Protein AF-A0A2S6R5A4-F1 (afdb_monomer)

Secondary structure (DSSP, 8-state):
-PPPP---GGGGTT----------THHHHHHHHHTT--PPPP-TTPPPPTTGGGGSS-----GGGB-TTSSBS--

Foldseek 3Di:
DDDDPPPDPVVVPPDDDDDDDDDDQVLVQVVCVVVVHPDDRDDPPDDDDPPPCVVPPDDPDDPVQADPVRHGPPD

Radius of gyration: 18.08 Å; Cα contacts (8 Å, |Δi|>4): 31; chains: 1; bounding box: 37×22×55 Å

Solvent-accessible surface area (backbone atoms only — not comparable to full-atom values): 5375 Å² total; per-residue (Å²): 138,79,82,75,76,83,72,62,70,71,76,56,66,88,66,83,85,88,85,87,75,84,87,57,38,64,61,60,43,51,50,34,60,77,67,73,50,92,67,79,85,61,49,84,88,61,83,74,60,91,76,53,70,72,77,52,89,72,83,86,68,55,79,92,53,38,39,98,88,67,43,55,75,73,124

pLDDT: mean 86.66, std 13.83, range [38.91, 97.0]

Sequence (75 aa):
MSGQAEQKFDDWIGTAREQRERIDSALPAGMSAALDRDDAPPKDGDQLPPCWHWMFFRDSTVQSELGVDGLPERG

Structure (mmCIF, N/CA/C/O backbone):
data_AF-A0A2S6R5A4-F1
#
_entry.id   AF-A0A2S6R5A4-F1
#
loop_
_atom_site.group_PDB
_atom_site.id
_atom_site.type_symbol
_atom_site.label_atom_id
_atom_site.label_alt_id
_atom_site.label_comp_id
_atom_site.label_asym_id
_atom_site.label_entity_id
_atom_site.label_seq_id
_atom_site.pdbx_PDB_ins_code
_atom_site.Cartn_x
_atom_site.Cartn_y
_atom_site.Cartn_z
_atom_site.occupancy
_atom_site.B_iso_or_equiv
_atom_site.auth_seq_id
_atom_site.auth_comp_id
_atom_site.auth_asym_id
_atom_site.auth_atom_id
_atom_site.pdbx_PDB_model_num
ATOM 1 N N . MET A 1 1 ? -5.544 -8.888 37.928 1.00 38.91 1 MET A N 1
ATOM 2 C CA . MET A 1 1 ? -5.912 -9.805 36.832 1.00 38.91 1 MET A CA 1
ATOM 3 C C . MET A 1 1 ? -7.251 -9.331 36.302 1.00 38.91 1 MET A C 1
ATOM 5 O O . MET A 1 1 ? -8.280 -9.701 36.846 1.00 38.91 1 MET A O 1
ATOM 9 N N . SER A 1 2 ? -7.223 -8.375 35.375 1.00 38.97 2 SER A N 1
ATOM 10 C CA . SER A 1 2 ? -8.429 -7.713 34.869 1.00 38.97 2 SER A CA 1
ATOM 11 C C . SER A 1 2 ? -8.942 -8.486 33.660 1.00 38.97 2 SER A C 1
ATOM 13 O O . SER A 1 2 ? -8.155 -8.804 32.772 1.00 38.97 2 SER A O 1
ATOM 15 N N . GLY A 1 3 ? -10.231 -8.831 33.684 1.00 48.50 3 GLY A N 1
ATOM 16 C CA . GLY A 1 3 ? -10.891 -9.653 32.675 1.00 48.50 3 GLY A CA 1
ATOM 17 C C . GLY A 1 3 ? -10.754 -9.058 31.280 1.00 48.50 3 GLY A C 1
ATOM 18 O O .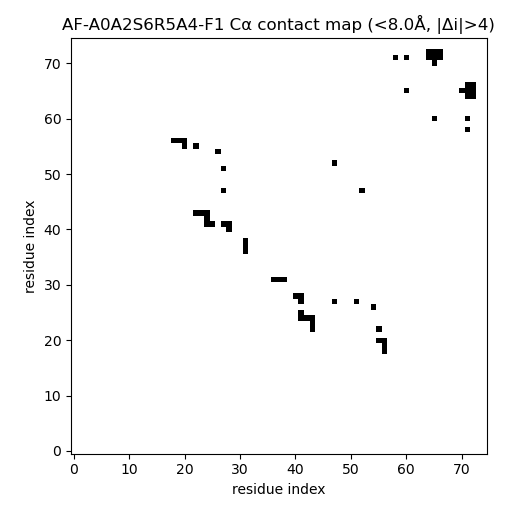 GLY A 1 3 ? -11.246 -7.963 31.015 1.00 48.50 3 GLY A O 1
ATOM 19 N N . GLN A 1 4 ? -10.086 -9.791 30.394 1.00 50.75 4 GLN A N 1
ATOM 20 C CA . GLN A 1 4 ? -10.254 -9.586 28.966 1.00 50.75 4 GLN A CA 1
ATOM 21 C C . GLN A 1 4 ? -11.676 -10.011 28.624 1.00 50.75 4 GLN A C 1
ATOM 23 O O . GLN A 1 4 ? -12.092 -11.124 28.943 1.00 50.75 4 GLN A O 1
ATOM 28 N N . ALA A 1 5 ? -12.424 -9.07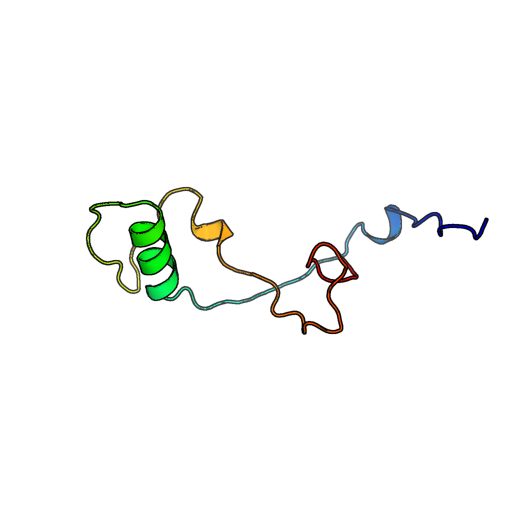2 28.050 1.00 52.81 5 ALA A N 1
ATOM 29 C CA . ALA A 1 5 ? -13.746 -9.306 27.512 1.00 52.81 5 ALA A CA 1
ATOM 30 C C . ALA A 1 5 ? -13.706 -10.543 26.610 1.00 52.81 5 ALA A C 1
ATOM 32 O O . ALA A 1 5 ? -12.936 -10.599 25.652 1.00 52.81 5 ALA A O 1
ATOM 33 N N . GLU A 1 6 ? -14.535 -11.524 26.937 1.00 52.66 6 GLU A N 1
ATOM 34 C CA . GLU A 1 6 ? -14.881 -12.625 26.053 1.00 52.66 6 GLU A CA 1
ATOM 35 C C . GLU A 1 6 ? -15.640 -11.999 24.872 1.00 52.66 6 GLU A C 1
ATOM 37 O O . GLU A 1 6 ? -16.854 -11.808 24.921 1.00 52.66 6 GLU A O 1
ATOM 42 N N . GLN A 1 7 ? -14.902 -11.513 23.867 1.00 61.88 7 GLN A N 1
ATOM 43 C CA . GLN A 1 7 ? -15.494 -10.954 22.656 1.00 61.88 7 GLN A CA 1
ATOM 44 C C . GLN A 1 7 ? -16.299 -12.067 21.989 1.00 61.88 7 GLN A C 1
ATOM 46 O O . GLN A 1 7 ? -15.755 -13.103 21.605 1.00 61.88 7 GLN A O 1
ATOM 51 N N . LYS A 1 8 ? -17.614 -11.869 21.883 1.00 76.00 8 LYS A N 1
ATOM 52 C CA . LYS A 1 8 ? -18.499 -12.786 21.171 1.00 76.00 8 LYS A CA 1
ATOM 53 C C . LYS A 1 8 ? -18.218 -12.671 19.679 1.00 76.00 8 LYS A C 1
ATOM 55 O O . LYS A 1 8 ? -18.654 -11.725 19.036 1.00 76.00 8 LYS A O 1
ATOM 60 N N . PHE A 1 9 ? -17.511 -13.654 19.130 1.00 80.50 9 PHE A N 1
ATOM 61 C CA . PHE A 1 9 ? -17.230 -13.747 17.694 1.00 80.50 9 PHE A CA 1
ATOM 62 C C . PHE A 1 9 ? -18.502 -13.738 16.825 1.00 80.50 9 PHE A C 1
ATOM 64 O O . PHE A 1 9 ? -18.449 -13.319 15.671 1.00 80.50 9 PHE A O 1
ATOM 71 N N . ASP A 1 10 ? -19.647 -14.134 17.390 1.00 84.06 10 ASP A N 1
ATOM 72 C CA . ASP A 1 10 ? -20.953 -14.102 16.724 1.00 84.06 10 ASP A CA 1
ATOM 73 C C . ASP A 1 10 ? -21.362 -12.692 16.270 1.00 84.06 10 ASP A C 1
ATOM 75 O O . ASP A 1 10 ? -21.990 -12.553 15.222 1.00 84.06 10 ASP A O 1
ATOM 79 N N . ASP A 1 11 ? -20.966 -11.644 17.004 1.00 84.06 11 ASP A N 1
ATOM 80 C CA . ASP A 1 11 ? -21.320 -10.252 16.684 1.00 84.06 11 ASP A CA 1
ATOM 81 C C . ASP A 1 11 ? -20.638 -9.756 15.395 1.00 84.06 11 ASP A C 1
ATOM 83 O O . ASP A 1 11 ? -21.044 -8.754 14.807 1.00 84.06 11 ASP A O 1
ATOM 87 N N . TRP A 1 12 ? -19.601 -10.461 14.937 1.00 82.00 12 TRP A N 1
ATOM 88 C CA . TRP A 1 12 ? -18.854 -10.130 13.726 1.00 82.00 12 TRP A CA 1
ATOM 89 C C . TRP A 1 12 ? -19.529 -10.687 12.461 1.00 82.00 12 TRP A C 1
ATOM 91 O O . TRP A 1 12 ? -19.327 -10.178 11.353 1.00 82.00 12 TRP A O 1
ATOM 101 N N . ILE A 1 13 ? -20.371 -11.717 12.605 1.00 89.19 13 ILE A N 1
ATOM 102 C CA . ILE A 1 13 ? -21.044 -12.375 11.483 1.00 89.19 13 ILE A CA 1
ATOM 103 C C . ILE A 1 13 ? -22.080 -11.425 10.867 1.00 89.19 13 ILE A C 1
ATOM 105 O O . ILE A 1 13 ? -23.003 -10.959 11.527 1.00 89.19 13 ILE A O 1
ATOM 109 N N . GLY A 1 14 ? -21.957 -11.174 9.562 1.00 88.44 14 GLY A N 1
ATOM 110 C CA . GLY A 1 14 ? -22.871 -10.301 8.816 1.00 88.44 14 GLY A CA 1
ATOM 111 C C . GLY A 1 14 ? -22.467 -8.826 8.814 1.00 88.44 14 GLY A C 1
ATOM 112 O O . GLY A 1 14 ? -23.123 -8.021 8.151 1.00 88.44 14 GLY A O 1
ATOM 113 N N . THR A 1 15 ? -21.373 -8.470 9.490 1.00 88.75 15 THR A N 1
ATOM 114 C CA . THR A 1 15 ? -20.730 -7.170 9.295 1.00 88.75 15 THR A CA 1
ATOM 115 C C . THR A 1 15 ? -20.033 -7.130 7.933 1.00 88.75 15 THR A C 1
ATOM 117 O O . THR A 1 15 ? -19.533 -8.140 7.434 1.00 88.75 15 THR A O 1
ATOM 120 N N . ALA A 1 16 ? -20.046 -5.965 7.288 1.00 90.06 16 ALA A N 1
ATOM 121 C CA . ALA A 1 16 ? -19.392 -5.760 6.006 1.00 90.06 16 ALA A CA 1
ATOM 122 C C . ALA A 1 16 ? -18.796 -4.360 5.945 1.00 90.06 16 ALA A C 1
ATOM 124 O O . ALA A 1 16 ? -19.348 -3.401 6.491 1.00 90.06 16 ALA A O 1
ATOM 125 N N . ARG A 1 17 ? -17.685 -4.251 5.225 1.00 87.81 17 ARG A N 1
ATOM 126 C CA . ARG A 1 17 ? -17.040 -2.985 4.914 1.00 87.81 17 ARG A CA 1
ATOM 127 C C . ARG A 1 17 ? -16.839 -2.884 3.411 1.00 87.81 17 ARG A C 1
ATOM 129 O O . ARG A 1 17 ? -16.425 -3.845 2.771 1.00 87.81 17 ARG A O 1
ATOM 136 N N . GLU A 1 18 ? -17.115 -1.706 2.865 1.00 91.62 18 GLU A N 1
ATOM 137 C CA . GLU A 1 18 ? -16.830 -1.378 1.471 1.00 91.62 18 GLU A CA 1
ATOM 138 C C . GLU A 1 18 ? -15.743 -0.303 1.413 1.00 91.62 18 GLU A C 1
ATOM 140 O O . GLU A 1 18 ? -15.789 0.684 2.148 1.00 91.62 18 GLU A O 1
ATOM 145 N N . GLN A 1 19 ? -14.774 -0.488 0.518 1.00 91.50 19 GLN A N 1
ATOM 146 C CA . GLN A 1 19 ? -13.752 0.503 0.207 1.00 91.50 19 GLN A CA 1
ATOM 147 C C . GLN A 1 19 ? -13.608 0.629 -1.305 1.00 91.50 19 GLN A C 1
ATOM 149 O O . GLN A 1 19 ? -13.735 -0.344 -2.048 1.00 91.50 19 GLN A O 1
ATOM 154 N N . ARG A 1 20 ? -13.333 1.851 -1.761 1.00 93.69 20 ARG A N 1
ATOM 155 C CA . ARG A 1 20 ? -13.040 2.150 -3.161 1.00 93.69 20 ARG A CA 1
ATOM 156 C C . ARG A 1 20 ? -11.715 2.875 -3.225 1.00 93.69 20 ARG A C 1
ATOM 158 O O . ARG A 1 20 ? -11.504 3.845 -2.504 1.00 93.69 20 ARG A O 1
ATOM 165 N N . GLU A 1 21 ? -10.851 2.409 -4.107 1.00 92.50 21 GLU A N 1
ATOM 166 C CA . GLU A 1 21 ? -9.544 3.000 -4.338 1.00 92.50 21 GLU A CA 1
ATOM 167 C C . GLU A 1 21 ? -9.299 3.089 -5.840 1.00 92.50 21 GLU A C 1
ATOM 169 O O . GLU A 1 21 ? -9.679 2.198 -6.605 1.00 92.50 21 GLU A O 1
ATOM 174 N N . ARG A 1 22 ? -8.681 4.191 -6.271 1.00 91.81 22 ARG A N 1
ATOM 175 C CA . ARG A 1 22 ? -8.151 4.304 -7.625 1.00 91.81 22 ARG A CA 1
ATOM 176 C C . ARG A 1 22 ? -6.791 3.618 -7.644 1.00 91.81 22 ARG A C 1
ATOM 178 O O . ARG A 1 22 ? -5.876 4.056 -6.957 1.00 91.81 22 ARG A O 1
ATOM 185 N N . ILE A 1 23 ? -6.667 2.587 -8.469 1.00 92.19 23 ILE A N 1
ATOM 186 C CA . ILE A 1 23 ? -5.393 1.914 -8.712 1.00 92.19 23 ILE A CA 1
ATOM 187 C C . ILE A 1 23 ? -4.521 2.843 -9.559 1.00 92.19 23 ILE A C 1
ATOM 189 O O . ILE A 1 23 ? -4.829 3.098 -10.722 1.00 92.19 23 ILE A O 1
ATOM 193 N N . ASP A 1 24 ? -3.468 3.369 -8.943 1.00 91.31 24 ASP A N 1
ATOM 194 C CA . ASP A 1 24 ? -2.462 4.211 -9.585 1.00 91.31 24 ASP A CA 1
ATOM 195 C C . ASP A 1 24 ? -1.214 3.390 -9.939 1.00 91.31 24 ASP A C 1
ATOM 197 O O . ASP A 1 24 ? -0.830 2.479 -9.196 1.00 91.31 24 ASP A O 1
ATOM 201 N N . SER A 1 25 ? -0.573 3.707 -11.067 1.00 94.62 25 SER A N 1
ATOM 202 C CA . SER A 1 25 ? 0.593 2.970 -11.561 1.00 94.62 25 SER A CA 1
ATOM 203 C C . SER A 1 25 ? 1.857 3.144 -10.709 1.00 94.62 25 SER A C 1
ATOM 205 O O . SER A 1 25 ? 2.759 2.305 -10.791 1.00 94.62 25 SER A O 1
ATOM 207 N N . ALA A 1 26 ? 1.929 4.159 -9.840 1.00 94.31 26 ALA A N 1
ATOM 208 C CA . ALA A 1 26 ? 3.089 4.391 -8.986 1.00 94.31 26 ALA A CA 1
ATOM 209 C C . ALA A 1 26 ? 3.316 3.263 -7.970 1.00 94.31 26 ALA A C 1
ATOM 211 O O . ALA A 1 26 ? 4.465 2.904 -7.706 1.00 94.31 26 ALA A O 1
ATOM 212 N N . LEU A 1 27 ? 2.249 2.673 -7.416 1.00 94.88 27 LEU A N 1
ATOM 213 C CA . LEU A 1 27 ? 2.385 1.596 -6.430 1.00 94.88 27 LEU A CA 1
ATOM 214 C C . LEU A 1 27 ? 2.954 0.306 -7.061 1.00 94.88 27 LEU A C 1
ATOM 216 O O . LEU A 1 27 ? 3.947 -0.206 -6.538 1.00 94.88 27 LEU A O 1
ATOM 220 N N . PRO A 1 28 ? 2.436 -0.190 -8.205 1.00 95.69 28 PRO A N 1
ATOM 221 C CA . PRO A 1 28 ? 3.084 -1.254 -8.967 1.00 95.69 28 PRO A CA 1
ATOM 222 C C . PRO A 1 28 ? 4.514 -0.910 -9.396 1.00 95.69 28 PRO A C 1
ATOM 224 O O . PRO A 1 28 ? 5.385 -1.764 -9.283 1.00 95.69 28 PRO A O 1
ATOM 227 N N . ALA A 1 29 ? 4.790 0.327 -9.832 1.00 95.62 29 ALA A N 1
ATOM 228 C CA . ALA A 1 29 ? 6.146 0.725 -10.220 1.00 95.62 29 ALA A CA 1
ATOM 229 C C . ALA A 1 29 ? 7.129 0.612 -9.042 1.00 95.62 29 ALA A C 1
ATOM 231 O O . ALA A 1 29 ? 8.222 0.062 -9.190 1.00 95.62 29 ALA A O 1
ATOM 232 N N . GLY A 1 30 ? 6.719 1.073 -7.856 1.00 95.56 30 GLY A N 1
ATOM 233 C CA . GLY A 1 30 ? 7.493 0.923 -6.626 1.00 95.56 30 GLY A CA 1
ATOM 234 C C . GLY A 1 30 ? 7.706 -0.541 -6.236 1.00 95.56 30 GLY A C 1
ATOM 235 O O . GLY A 1 30 ? 8.810 -0.908 -5.841 1.00 95.56 30 GLY A O 1
ATOM 236 N N . MET A 1 31 ? 6.689 -1.393 -6.397 1.00 96.06 31 MET A N 1
ATOM 237 C CA . MET A 1 31 ? 6.803 -2.829 -6.123 1.00 96.06 31 MET A CA 1
ATOM 238 C C . MET A 1 31 ? 7.754 -3.534 -7.099 1.00 96.06 31 MET A C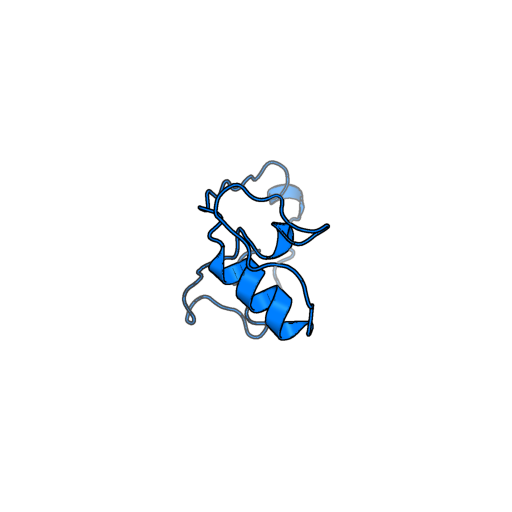 1
ATOM 240 O O . MET A 1 31 ? 8.574 -4.343 -6.666 1.00 96.06 31 MET A O 1
ATOM 244 N N . SER A 1 32 ? 7.694 -3.209 -8.396 1.00 96.38 32 SER A N 1
ATOM 245 C CA . SER A 1 32 ? 8.645 -3.724 -9.388 1.00 96.38 32 SER A CA 1
ATOM 246 C C . SER A 1 32 ? 10.081 -3.374 -9.010 1.00 96.38 32 SER A C 1
ATOM 248 O O . SER A 1 32 ? 10.934 -4.257 -9.006 1.00 96.38 32 SER A O 1
ATOM 250 N N . ALA A 1 33 ? 10.330 -2.120 -8.619 1.00 96.25 33 ALA A N 1
ATOM 251 C CA . ALA A 1 33 ? 11.650 -1.673 -8.183 1.00 96.25 33 ALA A CA 1
ATOM 252 C C . ALA A 1 33 ? 12.112 -2.370 -6.890 1.00 96.25 33 ALA A C 1
ATOM 254 O O . ALA A 1 33 ? 13.255 -2.805 -6.804 1.00 96.25 33 ALA A O 1
ATOM 255 N N . ALA A 1 34 ? 11.229 -2.524 -5.897 1.00 96.19 34 ALA A N 1
ATOM 256 C CA . ALA A 1 34 ? 11.549 -3.196 -4.634 1.00 96.19 34 ALA A CA 1
ATOM 257 C C . ALA A 1 34 ? 11.921 -4.679 -4.815 1.00 96.19 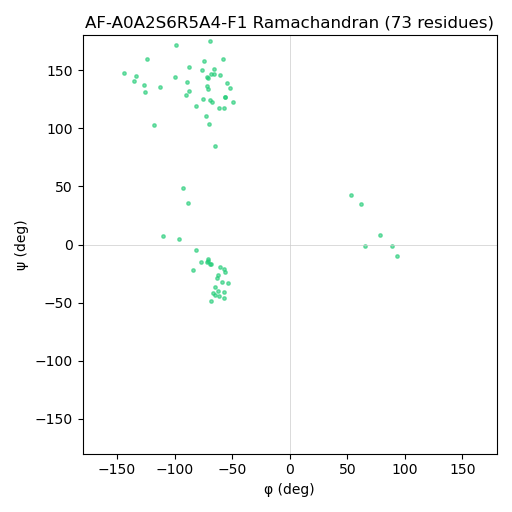34 ALA A C 1
ATOM 259 O O . ALA A 1 34 ? 12.689 -5.223 -4.023 1.00 96.19 34 ALA A O 1
ATOM 260 N N . LEU A 1 35 ? 11.373 -5.324 -5.847 1.00 96.38 35 LEU A N 1
ATOM 261 C CA . LEU A 1 35 ? 11.640 -6.719 -6.200 1.00 96.38 35 LEU A CA 1
ATOM 262 C C . LEU A 1 35 ? 12.717 -6.887 -7.284 1.00 96.38 35 LEU A C 1
ATOM 264 O O . LEU A 1 35 ? 12.926 -8.013 -7.731 1.00 96.38 35 LEU A O 1
ATOM 268 N N . ASP A 1 36 ? 13.362 -5.799 -7.714 1.00 97.00 36 ASP A N 1
ATOM 269 C CA . ASP A 1 36 ? 14.377 -5.780 -8.778 1.00 97.00 36 ASP A CA 1
ATOM 270 C C . ASP A 1 36 ? 13.895 -6.445 -10.088 1.00 97.00 36 ASP A C 1
ATOM 272 O O . ASP A 1 36 ? 14.583 -7.247 -10.721 1.00 97.00 36 ASP A O 1
ATOM 276 N N . ARG A 1 37 ? 12.641 -6.164 -10.470 1.00 95.31 37 ARG A N 1
ATOM 277 C CA . ARG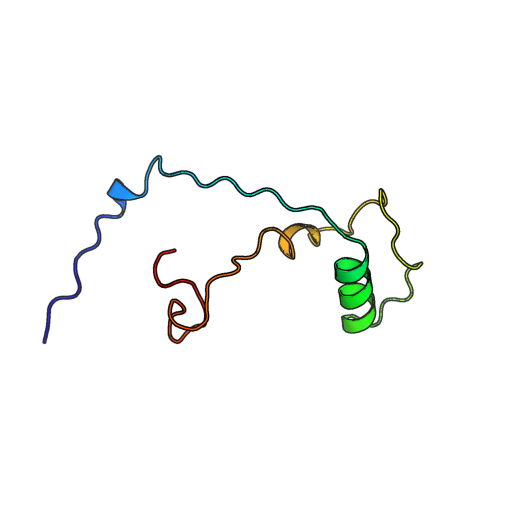 A 1 37 ? 12.009 -6.704 -11.682 1.00 95.31 37 ARG A CA 1
ATOM 278 C C . ARG A 1 37 ? 12.299 -5.814 -12.889 1.00 95.31 37 ARG A C 1
ATOM 280 O O . ARG A 1 37 ? 12.039 -4.616 -12.844 1.00 95.31 37 ARG A O 1
ATOM 287 N N . ASP A 1 38 ? 12.712 -6.425 -13.997 1.00 93.81 38 ASP A N 1
ATOM 288 C CA . ASP A 1 38 ? 12.980 -5.756 -15.284 1.00 93.81 38 ASP A CA 1
ATOM 289 C C . ASP A 1 38 ? 11.724 -5.658 -16.181 1.00 93.81 38 ASP A C 1
ATOM 291 O O . ASP A 1 38 ? 11.771 -5.827 -17.399 1.00 93.81 38 ASP A O 1
ATOM 295 N N . ASP A 1 39 ? 10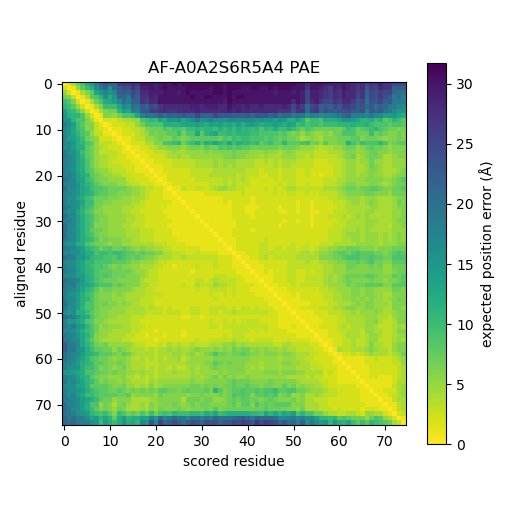.551 -5.458 -15.572 1.00 89.00 39 ASP A N 1
ATOM 296 C CA . ASP A 1 39 ? 9.308 -5.279 -16.326 1.00 89.00 39 ASP A CA 1
ATOM 297 C C . ASP A 1 39 ? 9.248 -3.884 -16.968 1.00 89.00 39 ASP A C 1
ATOM 299 O O . ASP A 1 39 ? 9.839 -2.915 -16.486 1.00 89.00 39 ASP A O 1
ATOM 303 N N . ALA A 1 40 ? 8.441 -3.744 -18.023 1.00 93.25 40 ALA A N 1
ATOM 304 C CA . ALA A 1 40 ? 8.127 -2.426 -18.563 1.00 93.25 40 ALA A CA 1
ATOM 305 C C . ALA A 1 40 ? 7.432 -1.540 -17.500 1.00 93.25 40 ALA A C 1
ATOM 307 O O . ALA A 1 40 ? 6.628 -2.053 -16.716 1.00 93.25 40 ALA A O 1
ATOM 308 N N . PRO A 1 41 ? 7.673 -0.211 -17.492 1.00 93.69 41 PRO A N 1
ATOM 309 C CA . PRO A 1 41 ? 7.004 0.692 -16.560 1.00 93.69 41 PRO A CA 1
ATOM 310 C C . PRO A 1 41 ? 5.472 0.594 -16.674 1.00 93.69 41 PRO A C 1
ATOM 312 O O . PRO A 1 41 ? 4.952 0.745 -17.787 1.00 93.69 41 PRO A O 1
ATOM 315 N N . PRO A 1 42 ? 4.750 0.370 -15.557 1.00 94.94 42 PRO A N 1
ATOM 316 C CA . PRO A 1 42 ? 3.305 0.175 -15.576 1.00 94.94 42 PRO A CA 1
ATOM 317 C C . PRO A 1 42 ? 2.568 1.461 -15.953 1.00 94.94 42 PRO A C 1
ATOM 319 O O . PRO A 1 42 ? 2.984 2.570 -15.599 1.00 94.94 42 PRO A O 1
ATOM 322 N N . LYS A 1 43 ? 1.442 1.312 -16.650 1.00 94.75 43 LYS A N 1
ATOM 323 C CA . LYS A 1 43 ? 0.562 2.407 -17.068 1.00 94.75 43 LYS A CA 1
ATOM 324 C C . LYS A 1 43 ? -0.862 2.187 -16.572 1.00 94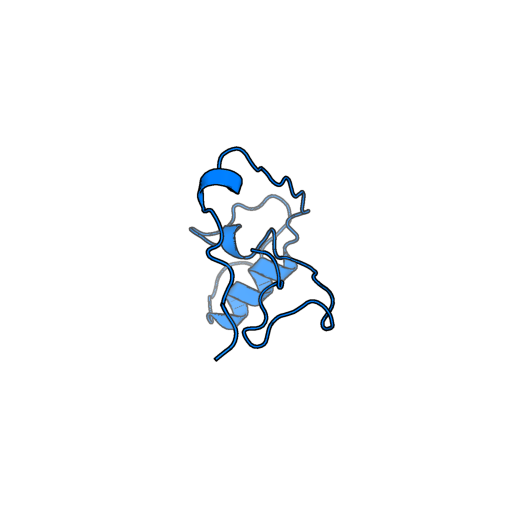.75 43 LYS A C 1
ATOM 326 O O . LYS A 1 43 ? -1.281 1.068 -16.281 1.00 94.75 43 LYS A O 1
ATOM 331 N N . ASP A 1 44 ? -1.625 3.272 -16.519 1.00 91.62 44 ASP A N 1
ATOM 332 C CA . ASP A 1 44 ? -3.056 3.210 -16.234 1.00 91.62 44 ASP A CA 1
ATOM 333 C C . ASP A 1 44 ? -3.769 2.293 -17.239 1.00 91.62 44 ASP A C 1
ATOM 335 O O . ASP A 1 44 ? -3.669 2.480 -18.452 1.00 91.62 44 ASP A O 1
ATOM 339 N N . GLY A 1 45 ? -4.517 1.320 -16.717 1.00 92.31 45 GLY A N 1
ATOM 340 C CA . GLY A 1 45 ? -5.249 0.330 -17.510 1.00 92.31 45 GLY A CA 1
ATOM 341 C C . GLY A 1 45 ? -4.492 -0.975 -17.771 1.00 92.31 45 GLY A C 1
ATOM 342 O O . GLY A 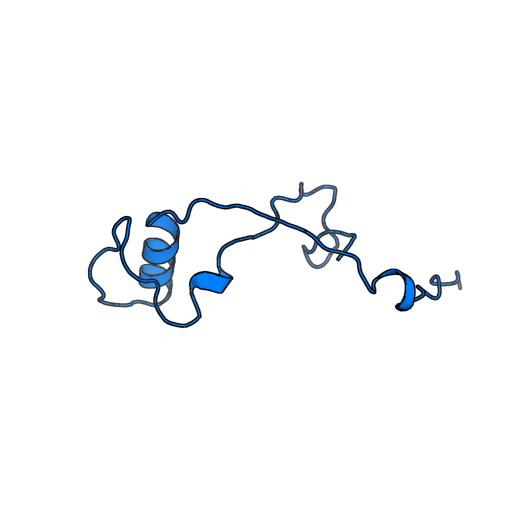1 45 ? -5.119 -1.934 -18.222 1.00 92.31 45 GLY A O 1
ATOM 343 N N . ASP A 1 46 ? -3.196 -1.049 -17.451 1.00 94.12 46 ASP A N 1
ATOM 344 C CA . ASP A 1 46 ? -2.451 -2.307 -17.513 1.00 94.12 46 ASP A CA 1
ATOM 345 C C . ASP A 1 46 ? -2.967 -3.310 -16.471 1.00 94.12 46 ASP A C 1
ATOM 347 O O . ASP A 1 46 ? -3.462 -2.955 -15.396 1.00 94.12 46 ASP A O 1
ATOM 351 N N . GLN A 1 47 ? -2.833 -4.599 -16.784 1.00 93.81 47 GLN A N 1
ATOM 352 C CA . GLN A 1 47 ? -3.160 -5.658 -15.835 1.00 93.81 47 GLN A CA 1
ATOM 353 C C . GLN A 1 47 ? -2.115 -5.718 -14.718 1.00 93.81 47 GLN A C 1
ATOM 355 O O . GLN A 1 47 ? -0.912 -5.700 -14.973 1.00 93.81 47 GLN A O 1
ATOM 360 N N . LEU A 1 48 ? -2.580 -5.856 -13.475 1.00 93.75 48 LEU A N 1
ATOM 361 C CA . LEU A 1 48 ? -1.693 -6.085 -12.337 1.00 93.75 48 LEU A CA 1
ATOM 362 C C . LEU A 1 48 ? -1.099 -7.504 -12.386 1.00 93.75 48 LEU A C 1
ATOM 364 O O . LEU A 1 48 ? -1.824 -8.451 -12.711 1.00 93.75 48 LEU A O 1
ATOM 368 N N . PRO A 1 49 ? 0.174 -7.690 -11.989 1.00 94.00 49 PRO A N 1
ATOM 369 C CA . PRO A 1 49 ? 0.738 -9.020 -11.795 1.00 94.00 49 PRO A CA 1
ATOM 370 C C . PRO A 1 49 ? -0.043 -9.853 -10.759 1.00 94.00 49 PRO A C 1
ATOM 372 O O . PRO A 1 49 ? -0.753 -9.301 -9.905 1.00 94.00 49 PRO A O 1
ATOM 375 N N . PRO A 1 50 ? 0.085 -11.194 -10.784 1.00 93.94 50 PRO A N 1
ATOM 376 C CA . PRO A 1 50 ? -0.612 -12.067 -9.845 1.00 93.94 50 PRO A CA 1
ATOM 377 C C . PRO A 1 50 ? -0.395 -11.655 -8.384 1.00 93.94 50 PRO A C 1
ATOM 379 O O . PRO A 1 50 ? 0.725 -11.377 -7.963 1.00 93.94 50 PRO A O 1
ATOM 382 N N . CYS A 1 51 ? -1.487 -11.627 -7.614 1.00 93.81 51 CYS A N 1
ATOM 383 C CA . CYS A 1 51 ? -1.536 -11.246 -6.194 1.00 93.81 51 CYS A CA 1
ATOM 384 C C . CYS A 1 51 ? -1.198 -9.780 -5.860 1.00 93.81 51 CYS A C 1
ATOM 386 O O . CYS A 1 51 ? -1.331 -9.385 -4.707 1.00 93.81 51 CYS A O 1
ATOM 388 N N . TRP A 1 52 ? -0.854 -8.928 -6.831 1.00 95.25 52 TRP A N 1
ATOM 389 C CA . TRP A 1 52 ? -0.498 -7.527 -6.551 1.00 95.25 52 TRP A CA 1
ATOM 390 C C . TRP A 1 52 ? -1.692 -6.659 -6.144 1.00 95.25 52 TRP A C 1
ATOM 392 O O . TRP A 1 52 ? -1.514 -5.599 -5.551 1.00 95.25 52 TRP A O 1
ATOM 402 N N . HIS A 1 53 ? -2.916 -7.138 -6.380 1.00 92.75 53 HIS A N 1
ATOM 403 C CA . HIS A 1 53 ? -4.135 -6.489 -5.897 1.00 92.75 53 HIS A CA 1
ATOM 404 C C . HIS A 1 53 ? -4.201 -6.379 -4.360 1.00 92.75 53 HIS A C 1
ATOM 406 O O . HIS A 1 53 ? -4.913 -5.519 -3.855 1.00 92.75 53 HIS A O 1
ATOM 412 N N . TRP A 1 54 ? -3.429 -7.182 -3.617 1.00 92.44 54 TRP A N 1
ATOM 413 C CA . TRP A 1 54 ? -3.363 -7.139 -2.148 1.00 92.44 54 TRP A CA 1
ATOM 414 C C . TRP A 1 54 ? -2.644 -5.901 -1.600 1.00 92.44 54 TRP A C 1
ATOM 416 O O . TRP A 1 54 ? -2.729 -5.616 -0.411 1.00 92.44 54 TRP A O 1
ATOM 426 N N . MET A 1 55 ? -1.919 -5.163 -2.445 1.00 93.12 55 MET A N 1
ATOM 427 C CA . MET A 1 55 ? -1.257 -3.922 -2.030 1.00 93.12 55 MET A CA 1
ATOM 428 C C . MET A 1 55 ? -2.226 -2.736 -1.906 1.00 93.12 55 MET A C 1
ATOM 430 O O . MET A 1 55 ? -1.860 -1.705 -1.336 1.00 93.12 55 MET A O 1
ATOM 434 N N . PHE A 1 56 ? -3.433 -2.871 -2.456 1.00 92.56 56 PHE A N 1
ATOM 435 C CA . PHE A 1 56 ? -4.478 -1.850 -2.465 1.00 92.56 56 PHE A CA 1
ATOM 436 C C . PHE A 1 56 ? -5.502 -2.115 -1.357 1.00 92.56 56 PHE A C 1
ATOM 438 O O . PHE A 1 56 ? -5.481 -3.159 -0.710 1.00 92.56 56 PHE A O 1
ATOM 445 N N . PHE A 1 57 ? -6.414 -1.167 -1.156 1.00 91.06 57 PHE A N 1
ATOM 446 C CA . PHE A 1 57 ? -7.457 -1.185 -0.130 1.00 91.06 57 PHE A CA 1
ATOM 447 C C . PHE A 1 57 ? -6.898 -1.212 1.295 1.00 91.06 57 PHE A C 1
ATOM 449 O O . PHE A 1 57 ? -7.469 -1.825 2.193 1.00 91.06 57 PHE A O 1
ATOM 456 N N . ARG A 1 58 ? -5.762 -0.536 1.503 1.00 88.94 58 ARG A N 1
ATOM 457 C CA . ARG A 1 58 ? -5.138 -0.407 2.823 1.00 88.94 58 ARG A CA 1
ATOM 458 C C . ARG A 1 58 ? -5.887 0.607 3.680 1.00 88.94 58 ARG A C 1
ATOM 460 O O . ARG A 1 58 ? -6.431 1.592 3.174 1.00 88.94 58 ARG A O 1
ATOM 467 N N . ASP A 1 59 ? -5.850 0.386 4.986 1.00 87.88 59 ASP A N 1
ATOM 468 C CA . ASP A 1 59 ? -6.410 1.314 5.957 1.00 87.88 59 ASP A CA 1
ATOM 469 C C . ASP A 1 59 ? -5.508 2.528 6.136 1.00 87.88 59 ASP A C 1
ATOM 471 O O . ASP A 1 59 ? -4.324 2.412 6.440 1.00 87.88 59 ASP A O 1
ATOM 475 N N . SER A 1 60 ? -6.088 3.714 5.957 1.00 86.94 60 SER A N 1
ATOM 476 C CA . SER A 1 60 ? -5.443 4.991 6.280 1.00 86.94 60 SER A CA 1
ATOM 477 C C . SER A 1 60 ? -5.801 5.423 7.704 1.00 86.94 60 SER A C 1
ATOM 479 O O . SER A 1 60 ? -6.251 6.546 7.927 1.00 86.94 60 SER A O 1
ATOM 481 N N . THR A 1 61 ? -5.660 4.505 8.661 1.00 90.19 61 THR A N 1
ATOM 482 C CA . THR A 1 61 ? -5.946 4.763 10.076 1.00 90.19 61 THR A CA 1
ATOM 483 C C . THR A 1 61 ? -4.884 5.690 10.654 1.00 90.19 61 THR A C 1
ATOM 485 O O . THR A 1 61 ? -3.687 5.519 10.415 1.00 90.19 61 THR A O 1
ATOM 488 N N . VAL A 1 62 ? -5.317 6.713 11.391 1.00 92.88 62 VAL A N 1
ATOM 489 C CA . VAL A 1 62 ? -4.389 7.675 11.993 1.00 92.88 62 VAL A CA 1
ATOM 490 C C . VAL A 1 62 ? -3.526 6.989 13.048 1.00 92.88 62 VAL A C 1
ATOM 492 O O . VAL A 1 62 ? -3.989 6.108 13.763 1.00 92.88 62 VAL A O 1
ATOM 495 N N . GLN A 1 63 ? -2.274 7.430 13.194 1.00 92.25 63 GLN A N 1
ATOM 496 C CA . GLN A 1 63 ? -1.299 6.801 14.095 1.00 92.25 63 GLN A CA 1
ATOM 497 C C . GLN A 1 63 ? -1.801 6.644 15.542 1.00 92.25 63 GLN A C 1
ATOM 499 O O . GLN A 1 63 ? -1.430 5.686 16.212 1.00 92.25 63 GLN A O 1
ATOM 504 N N . SER A 1 64 ? -2.624 7.578 16.031 1.00 94.25 64 SER A N 1
ATOM 505 C CA . SER A 1 64 ? -3.199 7.538 17.383 1.00 94.25 64 SER A CA 1
ATOM 506 C C . SER A 1 64 ? -4.275 6.464 17.583 1.00 94.25 64 SER A C 1
ATOM 508 O O . SER A 1 64 ? -4.664 6.234 18.720 1.00 94.25 64 SER A O 1
ATOM 510 N N . GLU A 1 65 ? -4.768 5.854 16.504 1.00 92.81 65 GLU A N 1
ATOM 511 C CA . GLU A 1 65 ? -5.787 4.790 16.489 1.00 92.81 65 GLU A CA 1
ATOM 512 C C . GLU A 1 65 ? -5.201 3.427 16.066 1.00 92.81 65 GLU A C 1
ATOM 514 O O . GLU A 1 65 ? -5.938 2.461 15.848 1.00 92.81 65 GLU A O 1
ATOM 519 N N . LEU A 1 66 ? -3.874 3.344 15.921 1.00 91.88 66 LEU A N 1
ATOM 520 C CA . LEU A 1 66 ? -3.167 2.096 15.655 1.00 91.88 66 LEU A CA 1
ATOM 521 C C . LEU A 1 66 ? -2.787 1.402 16.967 1.00 91.88 66 LEU A C 1
ATOM 523 O O . LEU A 1 66 ? -2.315 2.039 17.911 1.00 91.88 66 LEU A O 1
ATOM 527 N N . GLY A 1 67 ? -2.924 0.080 16.986 1.00 89.88 67 GLY A N 1
ATOM 528 C CA . GLY A 1 67 ? -2.378 -0.786 18.020 1.00 89.88 67 GLY A CA 1
ATOM 529 C C . GLY A 1 67 ? -0.848 -0.859 17.976 1.00 89.88 67 GLY A C 1
ATOM 530 O O . GLY A 1 67 ? -0.185 -0.340 17.076 1.00 89.88 67 GLY A O 1
ATOM 531 N N . VAL A 1 68 ? -0.261 -1.547 18.960 1.00 90.06 68 VAL A N 1
ATOM 532 C CA . VAL A 1 68 ? 1.202 -1.746 19.053 1.00 90.06 68 VAL A CA 1
ATOM 533 C C . VAL A 1 68 ? 1.761 -2.525 17.851 1.00 90.06 68 VAL A C 1
ATOM 535 O O . VAL A 1 68 ? 2.925 -2.358 17.497 1.00 90.06 68 VAL A O 1
ATOM 538 N N . ASP A 1 69 ? 0.939 -3.355 17.213 1.00 90.00 69 ASP A N 1
ATOM 539 C CA . ASP A 1 69 ? 1.250 -4.100 15.988 1.00 90.00 69 ASP A CA 1
ATOM 540 C C . ASP A 1 69 ? 1.104 -3.266 14.702 1.00 90.00 69 ASP A C 1
ATOM 542 O O . ASP A 1 69 ? 1.454 -3.737 13.620 1.00 90.00 69 ASP A O 1
ATOM 546 N N . GLY A 1 70 ? 0.625 -2.024 14.813 1.00 88.06 70 GLY A N 1
ATOM 547 C CA . GLY A 1 70 ? 0.371 -1.139 13.681 1.00 88.06 70 GLY A CA 1
ATOM 548 C C . GLY A 1 70 ? -0.929 -1.439 12.935 1.00 88.06 70 GLY A C 1
ATOM 549 O O . GLY A 1 70 ? -1.155 -0.840 11.883 1.00 88.06 70 GLY A O 1
ATOM 550 N N . LEU A 1 71 ? -1.778 -2.335 13.448 1.00 88.25 71 LEU A N 1
ATOM 551 C CA . LEU A 1 7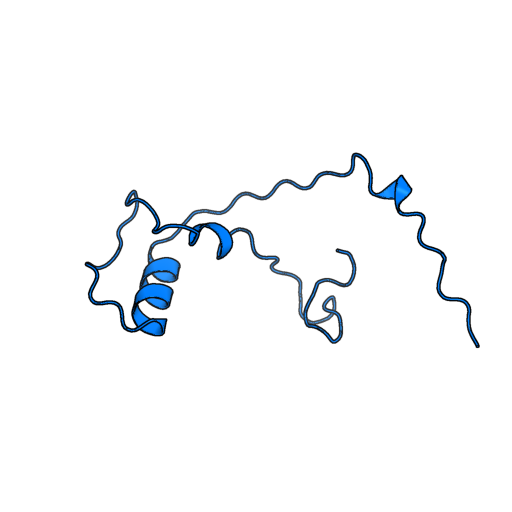1 ? -3.116 -2.569 12.913 1.00 88.25 71 LEU A CA 1
ATOM 552 C C . LEU A 1 71 ? -4.123 -1.607 13.560 1.00 88.25 71 LEU A C 1
ATOM 554 O O . LEU A 1 71 ? -3.908 -1.164 14.689 1.00 88.25 71 LEU A O 1
ATOM 558 N N . PRO A 1 72 ? -5.229 -1.262 12.880 1.00 88.56 72 PRO A N 1
ATOM 559 C CA . PRO A 1 72 ? -6.321 -0.534 13.520 1.00 88.56 72 PRO A CA 1
ATOM 560 C C . PRO A 1 72 ? -6.807 -1.281 14.770 1.00 88.56 72 PRO A C 1
ATOM 562 O O . PRO A 1 72 ? -6.951 -2.502 14.739 1.00 88.56 72 PRO A O 1
ATOM 565 N N . GLU A 1 73 ? -7.107 -0.567 15.862 1.00 77.50 73 GLU A N 1
ATOM 566 C CA . GLU A 1 73 ? -7.549 -1.198 17.125 1.00 77.50 73 GLU A CA 1
ATOM 567 C C . GLU A 1 73 ? -8.807 -2.075 16.988 1.00 77.50 73 GLU A C 1
ATOM 569 O O . GLU A 1 73 ? -9.073 -2.937 17.829 1.00 77.50 73 GLU A O 1
ATOM 574 N N . ARG A 1 74 ? -9.602 -1.851 15.939 1.00 65.12 74 ARG A N 1
ATOM 575 C CA . ARG A 1 74 ? -10.746 -2.683 15.574 1.00 65.12 74 ARG A CA 1
ATOM 576 C C . ARG A 1 74 ? -10.474 -3.278 14.199 1.00 65.12 74 ARG A C 1
ATOM 578 O O . ARG A 1 74 ? -10.586 -2.569 13.202 1.00 65.12 74 ARG A O 1
ATOM 585 N N . GLY A 1 75 ? -10.086 -4.551 14.192 1.00 56.19 75 GLY A N 1
ATOM 586 C CA . GLY A 1 75 ? -10.133 -5.402 13.004 1.00 56.19 75 GLY A CA 1
ATOM 587 C C . GLY A 1 75 ? -11.567 -5.670 12.583 1.00 56.19 75 GLY A C 1
ATOM 588 O O . GLY A 1 75 ? -12.407 -5.948 13.477 1.00 56.19 75 GLY A O 1
#

Mean predicted aligned error: 7.38 Å